Protein AF-A0A2H6IVB6-F1 (afdb_monomer)

Foldseek 3Di:
DDDPDDPQPWDKDKDADPVLLFIDMDTDSDPALVVVLVVCPVPDDLADEAEEEPDPSCVVVQVSHVGYHYAYVVVVGQADPVGDGPVLVVVLVVVLVVCCVPVVVPDDPVCVNVSRVVSRLCSSCVVPDPVVSVVVVVVVCPPPDDDDDPPPPPDDD

Secondary structure (DSSP, 8-state):
----------EEEEEEETTTTEEEEEEES---HHHHHHHHHHHS-TTSEEEEES-GGGGGTGGGSSEEEEE-GGGT-SS-TTS--SHHHHHHHHHHHHHHHHT-TT--GGGHHHHHHHHHHHHHTTTS-HHHHHHHHHHHHTT----PPPTT-----

pLDDT: mean 85.08, std 16.8, range [23.94, 97.19]

Sequence (157 aa):
MSRFSMHRNLALVALIDPERGEARAFHVMSATRKTLRDLLVTNASRKSILVTEDASLYRKLGPEFAAHKKVRHTAYIYVTKDGFTTNAVENFFSIFKRGMRGVYQHFSEAHLQRCLHEFDFRYTYRHLDDTERTAQIIRQSAGKRLTCRRTGQASYA

Structure (mmCIF, N/CA/C/O backbone):
data_AF-A0A2H6IVB6-F1
#
_entry.id   AF-A0A2H6IVB6-F1
#
loop_
_atom_site.group_PDB
_atom_site.id
_atom_site.type_symbol
_atom_site.label_atom_id
_atom_site.label_alt_id
_atom_site.label_comp_id
_atom_site.label_asym_id
_atom_site.label_entity_id
_atom_site.label_seq_id
_atom_site.pdbx_PDB_ins_code
_atom_site.Cartn_x
_atom_site.Cartn_y
_atom_site.Cartn_z
_atom_site.occupancy
_atom_site.B_iso_or_equiv
_atom_site.auth_seq_id
_atom_site.auth_comp_id
_atom_site.auth_asym_id
_atom_site.auth_atom_id
_atom_site.pdbx_PDB_model_num
ATOM 1 N N . MET A 1 1 ? 12.950 20.757 31.552 1.00 32.44 1 MET A N 1
ATOM 2 C CA . MET A 1 1 ? 12.335 20.788 30.204 1.00 32.44 1 MET A CA 1
ATOM 3 C C . MET A 1 1 ? 13.243 20.038 29.237 1.00 32.44 1 MET A C 1
ATOM 5 O O . MET A 1 1 ? 14.191 20.629 28.734 1.00 32.44 1 MET A O 1
ATOM 9 N N . SER A 1 2 ? 13.036 18.732 29.032 1.00 23.94 2 SER A N 1
ATOM 10 C CA . SER A 1 2 ? 13.827 17.990 28.043 1.00 23.94 2 SER A CA 1
ATOM 11 C C . SER A 1 2 ? 13.307 18.317 26.641 1.00 23.94 2 SER A C 1
ATOM 13 O O . SER A 1 2 ? 12.134 18.127 26.324 1.00 23.94 2 SER A O 1
ATOM 15 N N . ARG A 1 3 ? 14.182 18.869 25.798 1.00 26.48 3 ARG A N 1
ATOM 16 C CA . ARG A 1 3 ? 13.944 18.983 24.358 1.00 26.48 3 ARG A CA 1
ATOM 17 C C . ARG A 1 3 ? 13.876 17.565 23.789 1.00 26.48 3 ARG A C 1
ATOM 19 O O . ARG A 1 3 ? 14.908 16.922 23.619 1.00 26.48 3 ARG A O 1
ATOM 26 N N . PHE A 1 4 ? 12.672 17.076 23.506 1.00 27.58 4 PHE A N 1
ATOM 27 C CA . PHE A 1 4 ? 12.477 15.850 22.738 1.00 27.58 4 PHE A CA 1
ATOM 28 C C . PHE A 1 4 ? 12.754 16.176 21.263 1.00 27.58 4 PHE A C 1
ATOM 30 O O . PHE A 1 4 ? 11.890 16.665 20.540 1.00 27.58 4 PHE A O 1
ATOM 37 N N . SER A 1 5 ? 14.011 16.015 20.846 1.00 25.91 5 SER A N 1
ATOM 38 C CA . SER A 1 5 ? 14.419 16.150 19.447 1.00 25.91 5 SER A CA 1
ATOM 39 C C . SER A 1 5 ? 13.960 14.914 18.678 1.00 25.91 5 SER A C 1
ATOM 41 O O . SER A 1 5 ? 14.401 13.801 18.960 1.00 25.91 5 SER A O 1
ATOM 43 N N . MET A 1 6 ? 13.053 15.099 17.723 1.00 32.88 6 MET A N 1
ATOM 44 C CA . MET A 1 6 ? 12.464 14.018 16.941 1.00 32.88 6 MET A CA 1
ATOM 45 C C . MET A 1 6 ? 12.951 14.103 15.493 1.00 32.88 6 MET A C 1
ATOM 47 O O . MET A 1 6 ? 12.226 14.491 14.587 1.00 32.88 6 MET A O 1
ATOM 51 N N . HIS A 1 7 ? 14.209 13.723 15.274 1.00 38.12 7 HIS A N 1
ATOM 52 C CA . HIS A 1 7 ? 14.734 13.399 13.944 1.00 38.12 7 HIS A CA 1
ATOM 53 C C . HIS A 1 7 ? 14.742 11.876 13.743 1.00 38.12 7 HIS A C 1
ATOM 55 O O . HIS A 1 7 ? 15.777 11.272 13.472 1.00 38.12 7 HIS A O 1
ATOM 61 N N . ARG A 1 8 ? 13.590 11.219 13.924 1.00 54.03 8 ARG A N 1
ATOM 62 C CA . ARG A 1 8 ? 13.402 9.829 13.486 1.00 54.03 8 ARG A CA 1
ATOM 63 C C . ARG A 1 8 ? 12.704 9.852 12.133 1.00 54.03 8 ARG A C 1
ATOM 65 O O . ARG A 1 8 ? 11.548 10.249 12.043 1.00 54.03 8 ARG A O 1
ATOM 72 N N . ASN A 1 9 ? 13.409 9.435 11.083 1.00 55.91 9 ASN A N 1
ATOM 73 C CA . ASN A 1 9 ? 12.805 9.212 9.772 1.00 55.91 9 ASN A CA 1
ATOM 74 C C . ASN A 1 9 ? 11.887 7.987 9.859 1.00 55.91 9 ASN A C 1
ATOM 76 O O . ASN A 1 9 ? 12.351 6.851 9.776 1.00 55.91 9 ASN A O 1
ATOM 80 N N . LEU A 1 10 ? 10.595 8.232 10.059 1.00 70.94 10 LEU A N 1
ATOM 81 C CA . LEU A 1 10 ? 9.553 7.211 10.023 1.00 70.94 10 LEU A CA 1
ATOM 82 C C . LEU A 1 10 ? 9.412 6.707 8.589 1.00 70.94 10 LEU A C 1
ATOM 84 O O . LEU A 1 10 ? 9.255 7.503 7.660 1.00 70.94 10 LEU A O 1
ATOM 88 N N . ALA A 1 11 ? 9.475 5.393 8.402 1.00 86.19 11 ALA A N 1
ATOM 89 C CA . ALA A 1 11 ? 9.321 4.788 7.092 1.00 86.19 11 ALA A CA 1
ATOM 90 C C . ALA A 1 11 ? 7.935 4.156 6.966 1.00 86.19 11 ALA A C 1
ATOM 92 O O . ALA A 1 11 ? 7.482 3.405 7.828 1.00 86.19 11 ALA A O 1
ATOM 93 N N . LEU A 1 12 ? 7.262 4.471 5.864 1.00 91.19 12 LEU A N 1
ATOM 94 C CA . LEU A 1 12 ? 5.964 3.916 5.511 1.00 91.19 12 LEU A CA 1
ATOM 95 C C . LEU A 1 12 ? 6.126 3.030 4.284 1.00 91.19 12 LEU A C 1
ATOM 97 O O . LEU A 1 12 ? 6.802 3.407 3.329 1.00 91.19 12 LEU A O 1
ATOM 101 N N . VAL A 1 13 ? 5.495 1.864 4.310 1.00 93.06 13 VAL A N 1
ATOM 102 C CA . VAL A 1 13 ? 5.501 0.907 3.202 1.00 93.06 13 VAL A CA 1
ATOM 103 C C . VAL A 1 13 ? 4.060 0.550 2.899 1.00 93.06 13 VAL A C 1
ATOM 105 O O . VAL A 1 13 ? 3.329 0.207 3.820 1.00 93.06 13 VAL A O 1
ATOM 108 N N . ALA A 1 14 ? 3.656 0.615 1.635 1.00 94.88 14 ALA A N 1
ATOM 109 C CA . ALA A 1 14 ? 2.337 0.179 1.196 1.00 94.88 14 ALA A CA 1
ATOM 110 C C . ALA A 1 14 ? 2.476 -0.854 0.077 1.00 94.88 14 ALA A C 1
ATOM 112 O O . ALA A 1 14 ? 3.307 -0.706 -0.819 1.00 94.88 14 ALA A O 1
ATOM 113 N N . LEU A 1 15 ? 1.661 -1.900 0.155 1.00 95.69 15 LEU A N 1
ATOM 114 C CA . LEU A 1 15 ? 1.497 -2.936 -0.853 1.00 95.69 15 LEU A CA 1
ATOM 115 C C . LEU A 1 15 ? 0.101 -2.795 -1.439 1.00 95.69 15 LEU A C 1
ATOM 117 O O . LEU A 1 15 ? -0.869 -2.707 -0.688 1.00 95.69 15 LEU A O 1
ATOM 121 N N . ILE A 1 16 ? 0.010 -2.779 -2.763 1.00 96.31 16 ILE A N 1
ATOM 122 C CA . ILE A 1 16 ? -1.266 -2.719 -3.468 1.00 96.31 16 ILE A CA 1
ATOM 123 C C . ILE A 1 16 ? -1.342 -3.904 -4.410 1.00 96.31 16 ILE A C 1
ATOM 125 O O . ILE A 1 16 ? -0.440 -4.113 -5.221 1.00 96.31 16 ILE A O 1
ATOM 129 N N . ASP A 1 17 ? -2.426 -4.657 -4.282 1.00 95.12 17 ASP A N 1
ATOM 130 C CA . ASP A 1 17 ? -2.803 -5.701 -5.218 1.00 95.12 17 ASP A CA 1
ATOM 131 C C . ASP A 1 17 ? -3.771 -5.089 -6.244 1.00 95.12 17 ASP A C 1
ATOM 133 O O . ASP A 1 17 ? -4.913 -4.775 -5.893 1.00 95.12 17 ASP A O 1
ATOM 137 N N . PRO A 1 18 ? -3.336 -4.854 -7.494 1.00 89.75 18 PRO A N 1
ATOM 138 C CA . PRO A 1 18 ? -4.186 -4.236 -8.504 1.00 89.75 18 PRO A CA 1
ATOM 139 C C . PRO A 1 18 ? -5.305 -5.164 -8.990 1.00 89.75 18 PRO A C 1
ATOM 141 O O . PRO A 1 18 ? -6.332 -4.657 -9.430 1.00 89.75 18 PRO A O 1
ATOM 144 N N . GLU A 1 19 ? -5.138 -6.488 -8.899 1.00 90.06 19 GLU A N 1
ATOM 145 C CA . GLU A 1 19 ? -6.155 -7.456 -9.328 1.00 90.06 19 GLU A CA 1
ATOM 146 C C . GLU A 1 19 ? -7.304 -7.507 -8.321 1.00 90.06 19 GLU A C 1
ATOM 148 O O . GLU A 1 19 ? -8.474 -7.525 -8.698 1.00 90.06 19 GLU A O 1
ATOM 153 N N . ARG A 1 20 ? -6.972 -7.478 -7.026 1.00 90.69 20 ARG A N 1
ATOM 154 C CA . ARG A 1 20 ? -7.965 -7.502 -5.938 1.00 90.69 20 ARG A CA 1
ATOM 155 C C . ARG A 1 20 ? -8.441 -6.108 -5.533 1.00 90.69 20 ARG A C 1
ATOM 157 O O . ARG A 1 20 ? -9.450 -5.970 -4.850 1.00 90.69 20 ARG A O 1
ATOM 164 N N . GLY A 1 21 ? -7.710 -5.066 -5.924 1.00 92.44 21 GLY A N 1
ATOM 165 C CA . GLY A 1 21 ? -7.962 -3.687 -5.513 1.00 92.44 21 GLY A CA 1
ATOM 166 C C . GLY A 1 21 ? -7.695 -3.422 -4.026 1.00 92.44 21 GLY A C 1
ATOM 167 O O . GLY A 1 21 ? -8.173 -2.409 -3.511 1.00 92.44 21 GLY A O 1
ATOM 168 N N . GLU A 1 22 ? -6.952 -4.307 -3.357 1.00 94.69 22 GLU A N 1
ATOM 169 C CA . GLU A 1 22 ? -6.655 -4.268 -1.922 1.00 94.69 22 GLU A CA 1
ATOM 170 C C . GLU A 1 22 ? -5.358 -3.497 -1.642 1.00 94.69 22 GLU A C 1
ATOM 172 O O . GLU A 1 22 ? -4.384 -3.597 -2.391 1.00 94.69 22 GLU A O 1
ATOM 177 N N . ALA A 1 23 ? -5.325 -2.764 -0.528 1.00 96.44 23 ALA A N 1
ATOM 178 C CA . ALA A 1 23 ? -4.119 -2.110 -0.023 1.00 96.44 23 ALA A CA 1
ATOM 179 C C . ALA A 1 23 ? -3.778 -2.582 1.392 1.00 96.44 23 ALA A C 1
ATOM 181 O O . ALA A 1 23 ? -4.663 -2.866 2.201 1.00 96.44 23 ALA A O 1
ATOM 182 N N . ARG A 1 24 ? -2.478 -2.644 1.688 1.00 95.44 24 ARG A N 1
ATOM 183 C CA . ARG A 1 24 ? -1.938 -2.878 3.031 1.00 95.44 24 ARG A CA 1
ATOM 184 C C . ARG A 1 24 ? -0.746 -1.972 3.279 1.00 95.44 24 ARG A C 1
ATOM 186 O O . ARG A 1 24 ? 0.240 -2.055 2.546 1.00 95.44 24 ARG A O 1
ATOM 193 N N . ALA A 1 25 ? -0.797 -1.176 4.334 1.00 95.25 25 ALA A N 1
ATOM 194 C CA . ALA A 1 25 ? 0.228 -0.227 4.702 1.00 95.25 25 ALA A CA 1
ATOM 195 C C . ALA A 1 25 ? 0.760 -0.465 6.117 1.00 95.25 25 ALA A C 1
ATOM 197 O O . ALA A 1 25 ? 0.070 -0.851 7.063 1.00 95.25 25 ALA A O 1
ATOM 198 N N . PHE A 1 26 ? 2.053 -0.214 6.255 1.00 93.56 26 PHE A N 1
ATOM 199 C CA . PHE A 1 26 ? 2.827 -0.537 7.435 1.00 93.56 26 PHE A CA 1
ATOM 200 C C . PHE A 1 26 ? 3.720 0.636 7.793 1.00 93.56 26 PHE A C 1
ATOM 202 O O . PHE A 1 26 ? 4.438 1.185 6.953 1.00 93.56 26 PHE A O 1
ATOM 209 N N . HIS A 1 27 ? 3.705 0.978 9.071 1.00 90.38 27 HIS A N 1
ATOM 210 C CA . HIS A 1 27 ? 4.721 1.794 9.693 1.00 90.38 27 HIS A CA 1
ATOM 211 C C . HIS A 1 27 ? 5.894 0.897 10.102 1.00 90.38 27 HIS A C 1
ATOM 213 O O . HIS A 1 27 ? 5.725 -0.059 10.861 1.00 90.38 27 HIS A O 1
ATOM 219 N N . VAL A 1 28 ? 7.093 1.209 9.608 1.00 88.00 28 VAL A N 1
ATOM 220 C CA . VAL A 1 28 ? 8.337 0.543 9.998 1.00 88.00 28 VAL A CA 1
ATOM 221 C C . VAL A 1 28 ? 9.326 1.561 10.553 1.00 88.00 28 VAL A C 1
ATOM 223 O O . VAL A 1 28 ? 9.510 2.645 10.001 1.00 88.00 28 VAL A O 1
ATOM 226 N N . MET A 1 29 ? 10.024 1.186 11.627 1.00 83.19 29 MET A N 1
ATOM 227 C CA . MET A 1 29 ? 11.006 2.077 12.258 1.00 83.19 29 MET A CA 1
ATOM 228 C C . MET A 1 29 ? 12.181 2.425 11.340 1.00 83.19 29 MET A C 1
ATOM 230 O O . MET A 1 29 ? 12.797 3.476 11.484 1.00 83.19 29 MET A O 1
ATOM 234 N N . SER A 1 30 ? 12.529 1.520 10.423 1.00 85.12 30 SER A N 1
ATOM 235 C CA . SER A 1 30 ? 13.570 1.734 9.425 1.00 85.12 30 SER A CA 1
ATOM 236 C C . SER A 1 30 ? 13.308 0.870 8.192 1.00 85.12 30 SER A C 1
ATOM 238 O O . SER A 1 30 ? 13.080 -0.341 8.301 1.00 85.12 30 SER A O 1
ATOM 240 N N . ALA A 1 31 ? 13.366 1.483 7.009 1.00 84.25 31 ALA A N 1
ATOM 241 C CA . ALA A 1 31 ? 13.272 0.802 5.718 1.00 84.25 31 ALA A CA 1
ATOM 242 C C . ALA A 1 31 ? 14.622 0.178 5.328 1.00 84.25 31 ALA A C 1
ATOM 244 O O . ALA A 1 31 ? 15.313 0.617 4.411 1.00 84.25 31 ALA A O 1
ATOM 245 N N . THR A 1 32 ? 15.021 -0.861 6.056 1.00 88.69 32 THR A N 1
ATOM 246 C CA . THR A 1 32 ? 16.183 -1.682 5.710 1.00 88.69 32 THR A CA 1
ATOM 247 C C . THR A 1 32 ? 15.796 -2.770 4.711 1.00 88.69 32 THR A C 1
ATOM 249 O O . THR A 1 32 ? 14.637 -3.166 4.602 1.00 88.69 32 THR A O 1
ATOM 252 N N . ARG A 1 33 ? 16.786 -3.349 4.022 1.00 88.00 33 ARG A N 1
ATOM 253 C CA . ARG A 1 33 ? 16.546 -4.515 3.154 1.00 88.00 33 ARG A CA 1
ATOM 254 C C . ARG A 1 33 ? 15.921 -5.692 3.904 1.00 88.00 33 ARG A C 1
ATOM 256 O O . ARG A 1 33 ? 15.066 -6.360 3.340 1.00 88.00 33 ARG A O 1
ATOM 263 N N . LYS A 1 34 ? 16.335 -5.938 5.153 1.00 90.38 34 LYS A N 1
ATOM 264 C CA . LYS A 1 34 ? 15.806 -7.035 5.975 1.00 90.38 34 LYS A CA 1
ATOM 265 C C . LYS A 1 34 ? 14.338 -6.794 6.325 1.00 90.38 34 LYS A C 1
ATOM 267 O O . LYS A 1 34 ? 13.510 -7.650 6.055 1.00 90.38 34 LYS A O 1
ATOM 272 N N . THR A 1 35 ? 14.014 -5.607 6.838 1.00 91.62 35 THR A N 1
ATOM 273 C CA . THR A 1 35 ? 12.636 -5.262 7.221 1.00 91.62 35 THR A CA 1
ATOM 274 C C . THR A 1 35 ? 11.688 -5.267 6.024 1.00 91.62 35 THR A C 1
ATOM 276 O O . THR A 1 35 ? 10.594 -5.812 6.124 1.00 91.62 35 THR A O 1
ATOM 279 N N . LEU A 1 36 ? 12.119 -4.741 4.871 1.00 91.12 36 LEU A N 1
ATOM 280 C CA . LEU A 1 36 ? 11.328 -4.795 3.637 1.00 91.12 36 LEU A CA 1
ATOM 281 C C . LEU A 1 36 ? 11.143 -6.220 3.124 1.00 91.12 36 LEU A C 1
ATOM 283 O O . LEU A 1 36 ? 10.047 -6.563 2.694 1.00 91.12 36 LEU A O 1
ATOM 287 N N . ARG A 1 37 ? 12.188 -7.054 3.186 1.00 92.69 37 ARG A N 1
ATOM 288 C CA . ARG A 1 37 ? 12.073 -8.473 2.851 1.00 92.69 37 ARG A CA 1
ATOM 289 C C . ARG A 1 37 ? 11.010 -9.129 3.716 1.00 92.69 37 ARG A C 1
ATOM 291 O O . ARG A 1 37 ? 10.036 -9.627 3.178 1.00 92.69 37 ARG A O 1
ATOM 298 N N . ASP A 1 38 ? 11.167 -9.084 5.033 1.00 93.12 38 ASP A N 1
ATOM 299 C CA . ASP A 1 38 ? 10.278 -9.783 5.962 1.00 93.12 38 ASP A CA 1
ATOM 300 C C . ASP A 1 38 ? 8.819 -9.330 5.777 1.00 93.12 38 ASP A C 1
ATOM 302 O O . ASP A 1 38 ? 7.910 -10.159 5.730 1.00 93.12 38 ASP A O 1
ATOM 306 N N . LEU A 1 39 ? 8.595 -8.032 5.546 1.00 93.69 39 LEU A N 1
ATOM 307 C CA . LEU A 1 39 ? 7.277 -7.478 5.241 1.00 93.69 39 LEU A CA 1
ATOM 308 C C . LEU A 1 39 ? 6.708 -8.021 3.924 1.00 93.69 39 LEU A C 1
ATOM 310 O O . LEU A 1 39 ? 5.573 -8.500 3.906 1.00 93.69 39 LEU A O 1
ATOM 314 N N . LEU A 1 40 ? 7.479 -7.967 2.835 1.00 92.69 40 LEU A N 1
ATOM 315 C CA . LEU A 1 40 ? 7.035 -8.405 1.510 1.00 92.69 40 LEU A CA 1
ATOM 316 C C . LEU A 1 40 ? 6.681 -9.891 1.498 1.00 92.69 40 LEU A C 1
ATOM 318 O O . LEU A 1 40 ? 5.640 -10.275 0.984 1.00 92.69 40 LEU A O 1
ATOM 322 N N . VAL A 1 41 ? 7.525 -10.730 2.089 1.00 92.75 41 VAL A N 1
ATOM 323 C CA . VAL A 1 41 ? 7.391 -12.193 2.003 1.00 92.75 41 VAL A CA 1
ATOM 324 C C . VAL A 1 41 ? 6.310 -12.740 2.926 1.00 92.75 41 VAL A C 1
ATOM 326 O O . VAL A 1 41 ? 5.792 -13.824 2.683 1.00 92.75 41 VAL A O 1
ATOM 329 N N . THR A 1 42 ? 5.962 -11.978 3.964 1.00 94.56 42 THR A N 1
ATOM 330 C CA . THR A 1 42 ? 4.849 -12.287 4.868 1.00 94.56 42 THR A CA 1
ATOM 331 C C . THR A 1 42 ? 3.502 -11.886 4.265 1.00 94.56 42 THR A C 1
ATOM 333 O O . THR A 1 42 ? 2.487 -12.508 4.565 1.00 94.56 42 THR A O 1
ATOM 336 N N . ASN A 1 43 ? 3.469 -10.846 3.424 1.00 93.88 43 ASN A N 1
ATOM 337 C CA . ASN A 1 43 ? 2.217 -10.247 2.950 1.00 93.88 43 ASN A CA 1
ATOM 338 C C . ASN A 1 43 ? 1.916 -10.479 1.466 1.00 93.88 43 ASN A C 1
ATOM 340 O O . ASN A 1 43 ? 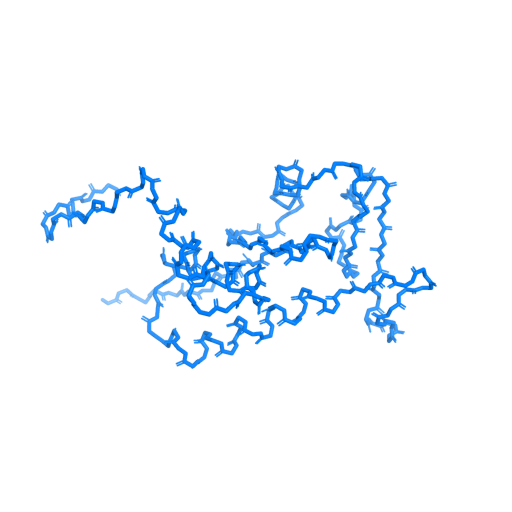0.773 -10.284 1.061 1.00 93.88 43 ASN A O 1
ATOM 344 N N . ALA A 1 44 ? 2.899 -10.882 0.662 1.00 92.94 44 ALA A N 1
ATOM 345 C CA . ALA A 1 44 ? 2.7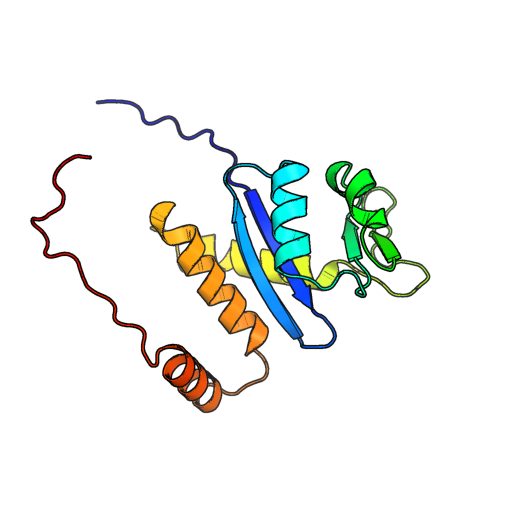41 -11.124 -0.765 1.00 92.94 44 ALA A CA 1
ATOM 346 C C . ALA A 1 44 ? 3.242 -12.520 -1.150 1.00 92.94 44 ALA A C 1
ATOM 348 O O . ALA A 1 44 ? 4.252 -13.017 -0.646 1.00 92.94 44 ALA A O 1
ATOM 349 N N . SER A 1 45 ? 2.539 -13.149 -2.090 1.00 93.88 45 SER A N 1
ATOM 350 C CA . SER A 1 45 ? 2.940 -14.443 -2.637 1.00 93.88 45 SER A CA 1
ATOM 351 C C . SER A 1 45 ? 4.229 -14.310 -3.443 1.00 93.88 45 SER A C 1
ATOM 353 O O . SER A 1 45 ? 4.376 -13.405 -4.262 1.00 93.88 45 SER A O 1
ATOM 355 N N . ARG A 1 46 ? 5.143 -15.278 -3.302 1.00 93.88 46 ARG A N 1
ATOM 356 C CA . ARG A 1 46 ? 6.350 -15.360 -4.148 1.00 93.88 46 ARG A CA 1
ATOM 357 C C . ARG A 1 46 ? 6.032 -15.565 -5.627 1.00 93.88 46 ARG A C 1
ATOM 359 O O . ARG A 1 46 ? 6.875 -15.296 -6.472 1.00 93.88 46 ARG A O 1
ATOM 366 N N . LYS A 1 47 ? 4.821 -16.031 -5.941 1.00 95.31 47 LYS A N 1
ATOM 367 C CA . LYS A 1 47 ? 4.347 -16.210 -7.318 1.00 95.31 47 LYS A CA 1
ATOM 368 C C . LYS A 1 47 ? 3.901 -14.898 -7.974 1.00 95.31 47 LYS A C 1
ATOM 370 O O . LYS A 1 47 ? 3.676 -14.884 -9.176 1.00 95.31 47 LYS A O 1
ATOM 375 N N . SER A 1 48 ? 3.762 -13.816 -7.208 1.00 94.81 48 SER A N 1
ATOM 376 C CA . SER A 1 48 ? 3.353 -12.510 -7.724 1.00 94.81 48 SER A CA 1
ATOM 377 C C . SER A 1 48 ? 4.493 -11.805 -8.464 1.00 94.81 48 SER A C 1
ATOM 379 O O . SER A 1 48 ? 5.674 -12.061 -8.219 1.00 94.81 48 SER A O 1
ATOM 381 N N . ILE A 1 49 ? 4.131 -10.872 -9.345 1.00 9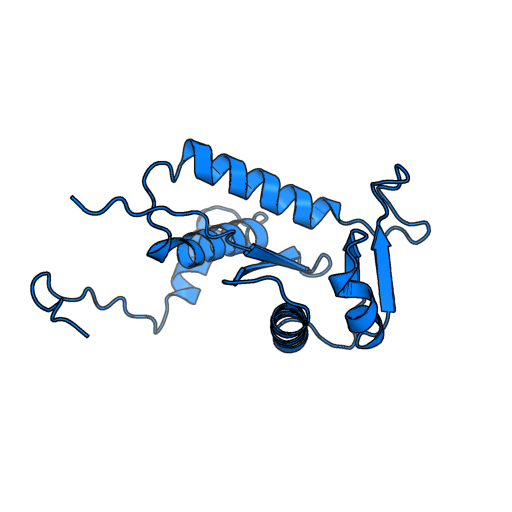5.12 49 ILE A N 1
ATOM 382 C CA . ILE A 1 49 ? 5.070 -9.945 -9.982 1.00 95.12 49 ILE A CA 1
ATOM 383 C C . ILE A 1 49 ? 5.263 -8.753 -9.044 1.00 95.12 49 ILE A C 1
ATOM 385 O O . ILE A 1 49 ? 4.316 -8.031 -8.741 1.00 95.12 49 ILE A O 1
ATOM 389 N N . LEU A 1 50 ? 6.494 -8.529 -8.592 1.00 95.25 50 LEU A N 1
ATOM 390 C CA . LEU A 1 50 ? 6.834 -7.364 -7.786 1.00 95.25 50 LEU A CA 1
ATOM 391 C C . LEU A 1 50 ? 7.062 -6.158 -8.707 1.00 95.25 50 LEU A C 1
ATOM 393 O O . LEU A 1 50 ? 7.897 -6.217 -9.610 1.00 95.25 50 LEU A O 1
ATOM 397 N N . VAL A 1 51 ? 6.365 -5.049 -8.461 1.00 95.12 51 VAL A N 1
ATOM 398 C CA . VAL A 1 51 ? 6.541 -3.783 -9.191 1.00 95.12 51 VAL A CA 1
ATOM 399 C C . VAL A 1 51 ? 6.997 -2.711 -8.207 1.00 95.12 51 VAL A C 1
ATOM 401 O O . VAL A 1 51 ? 6.325 -2.466 -7.209 1.00 95.12 51 VAL A O 1
ATOM 404 N N . THR A 1 52 ? 8.144 -2.079 -8.459 1.00 93.69 52 THR A N 1
ATOM 405 C CA . THR A 1 52 ? 8.688 -1.025 -7.582 1.00 93.69 52 THR A CA 1
ATOM 406 C C . THR A 1 52 ? 9.239 0.146 -8.380 1.00 93.69 52 THR A C 1
ATOM 408 O O . THR A 1 52 ? 9.515 0.031 -9.573 1.00 93.69 52 THR A O 1
ATOM 411 N N . GLU A 1 53 ? 9.494 1.258 -7.700 1.00 87.56 53 GLU A N 1
ATOM 412 C CA . GLU A 1 53 ? 10.379 2.306 -8.209 1.00 87.56 53 GLU A CA 1
ATOM 413 C C . GLU A 1 53 ? 11.857 1.859 -8.204 1.00 87.56 53 GLU A C 1
ATOM 415 O O . GLU A 1 53 ? 12.204 0.763 -7.736 1.00 87.56 53 GLU A O 1
ATOM 420 N N . ASP A 1 54 ? 12.743 2.721 -8.706 1.00 83.38 54 ASP A N 1
ATOM 421 C CA . ASP A 1 54 ? 14.179 2.453 -8.862 1.00 83.38 54 ASP A CA 1
ATOM 422 C C . ASP A 1 54 ? 15.000 2.644 -7.569 1.00 83.38 54 ASP A C 1
ATOM 424 O O . ASP A 1 54 ? 16.048 3.288 -7.549 1.00 83.38 54 ASP A O 1
ATOM 428 N N . ALA A 1 55 ? 14.532 2.073 -6.456 1.00 84.62 55 ALA A N 1
ATOM 429 C CA . ALA A 1 55 ? 15.280 2.075 -5.202 1.00 84.62 55 ALA A CA 1
ATOM 430 C C . ALA A 1 55 ? 16.240 0.874 -5.114 1.00 84.62 55 ALA A C 1
ATOM 432 O O . ALA A 1 55 ? 15.867 -0.288 -5.318 1.00 84.62 55 ALA A O 1
ATOM 433 N N . SER A 1 56 ? 17.491 1.136 -4.716 1.00 83.94 56 SER A N 1
ATOM 434 C CA . SER A 1 56 ? 18.550 0.117 -4.594 1.00 83.94 56 SER A CA 1
ATOM 435 C C . SER A 1 56 ? 18.213 -1.005 -3.600 1.00 83.94 56 SER A C 1
ATOM 437 O O . SER A 1 56 ? 18.701 -2.132 -3.744 1.00 83.94 56 SER A O 1
ATOM 439 N N . LEU A 1 57 ? 17.332 -0.722 -2.634 1.00 84.38 57 LEU A N 1
ATOM 440 C CA . LEU A 1 57 ? 16.825 -1.666 -1.639 1.00 84.38 57 LEU A CA 1
ATOM 441 C C . LEU A 1 57 ? 16.179 -2.900 -2.286 1.00 84.38 57 LEU A C 1
ATOM 443 O O . LEU A 1 57 ? 16.395 -4.016 -1.813 1.00 84.38 57 LEU A O 1
ATOM 447 N N . TYR A 1 58 ? 15.473 -2.727 -3.407 1.00 85.44 58 TYR A N 1
ATOM 448 C CA . TYR A 1 58 ? 14.757 -3.815 -4.076 1.00 85.44 58 TYR A CA 1
ATOM 449 C C . TYR A 1 58 ? 15.637 -4.652 -5.009 1.00 85.44 58 TYR A C 1
ATOM 451 O O . TYR A 1 58 ? 15.221 -5.727 -5.431 1.00 85.44 58 TYR A O 1
ATOM 459 N N . ARG A 1 59 ? 16.880 -4.231 -5.301 1.00 83.88 59 ARG A N 1
ATOM 460 C CA . ARG A 1 59 ? 17.758 -4.923 -6.267 1.00 83.88 59 ARG A CA 1
ATOM 461 C C . ARG A 1 59 ? 18.014 -6.389 -5.909 1.00 83.88 59 ARG A C 1
ATOM 463 O O . ARG A 1 59 ? 18.117 -7.212 -6.808 1.00 83.88 59 ARG A O 1
ATOM 470 N N . LYS A 1 60 ? 18.140 -6.696 -4.614 1.00 86.25 60 LYS A N 1
ATOM 471 C CA . LYS A 1 60 ?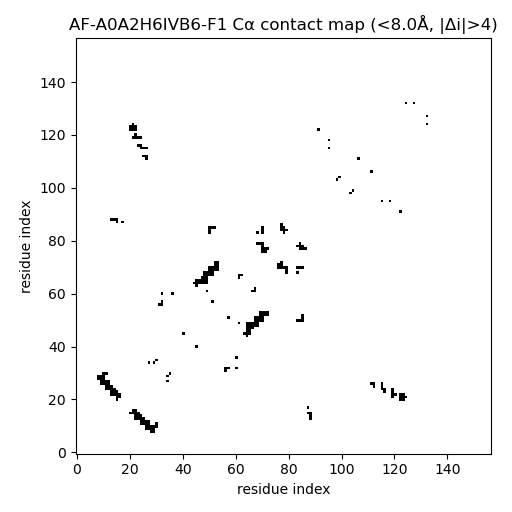 18.349 -8.068 -4.120 1.00 86.25 60 LYS A CA 1
ATOM 472 C C . LYS A 1 60 ? 17.051 -8.782 -3.725 1.00 86.25 60 LYS A C 1
ATOM 474 O O . LYS A 1 60 ? 17.089 -9.987 -3.546 1.00 86.25 60 LYS A O 1
ATOM 479 N N . LEU A 1 61 ? 15.942 -8.051 -3.588 1.00 87.88 61 LEU A N 1
ATOM 480 C CA . LEU A 1 61 ? 14.643 -8.598 -3.172 1.00 87.88 61 LEU A CA 1
ATOM 481 C C . LEU A 1 61 ? 13.809 -9.068 -4.361 1.00 87.88 61 LEU A C 1
ATOM 483 O O . LEU A 1 61 ? 13.118 -10.076 -4.265 1.00 87.88 61 LEU A O 1
ATOM 487 N N . GLY A 1 62 ? 13.907 -8.356 -5.485 1.00 88.25 62 GLY A N 1
ATOM 488 C CA . GLY A 1 62 ? 13.205 -8.683 -6.721 1.00 88.25 62 GLY A CA 1
ATOM 489 C C . GLY A 1 62 ? 13.323 -10.142 -7.170 1.00 88.25 62 GLY A C 1
ATOM 490 O O . GLY A 1 62 ? 12.292 -10.733 -7.475 1.00 88.25 62 GLY A O 1
ATOM 491 N N . PRO A 1 63 ? 14.527 -10.753 -7.165 1.00 91.75 63 PRO A N 1
ATOM 492 C CA . PRO A 1 63 ? 14.709 -12.145 -7.585 1.00 91.75 63 PRO A CA 1
ATOM 493 C C . PRO A 1 63 ? 13.994 -13.189 -6.723 1.00 91.75 63 PRO A C 1
ATOM 495 O O . PRO A 1 63 ? 13.922 -14.346 -7.116 1.00 91.75 63 PRO A O 1
ATOM 498 N N . GLU A 1 64 ? 13.495 -12.823 -5.540 1.00 94.06 64 GLU A N 1
ATOM 499 C CA . GLU A 1 64 ? 12.755 -13.762 -4.701 1.00 94.06 64 GLU A CA 1
ATOM 500 C C . GLU A 1 64 ? 11.257 -13.862 -5.071 1.00 94.06 64 GLU A C 1
ATOM 502 O O . GLU A 1 64 ? 10.512 -14.587 -4.412 1.00 94.06 64 GLU A O 1
ATOM 507 N N . PHE A 1 65 ? 10.806 -13.110 -6.078 1.00 95.62 65 PHE A N 1
ATOM 508 C CA . PHE A 1 65 ? 9.454 -13.134 -6.641 1.00 95.62 65 PHE A CA 1
ATOM 509 C C . PHE A 1 65 ? 9.485 -13.665 -8.081 1.00 95.62 65 PHE A C 1
ATOM 511 O O . PHE A 1 65 ? 10.542 -13.687 -8.709 1.00 95.62 65 PHE A O 1
ATOM 518 N N . ALA A 1 66 ? 8.331 -14.060 -8.625 1.00 96.06 66 ALA A N 1
ATOM 519 C CA . ALA A 1 66 ? 8.231 -14.628 -9.973 1.00 96.06 66 ALA A CA 1
ATOM 520 C C . ALA A 1 66 ? 8.805 -13.701 -11.056 1.00 96.06 66 ALA A C 1
ATOM 522 O O . ALA A 1 66 ? 9.434 -14.161 -12.007 1.00 96.06 66 ALA A O 1
ATOM 523 N N . ALA A 1 67 ? 8.619 -12.390 -10.895 1.00 94.19 67 ALA A N 1
ATOM 524 C CA . ALA A 1 67 ? 9.310 -11.378 -11.677 1.00 94.19 67 ALA A CA 1
ATOM 525 C C . ALA A 1 67 ? 9.438 -10.073 -10.882 1.00 94.19 67 ALA A C 1
ATOM 527 O O . ALA A 1 67 ? 8.631 -9.790 -9.997 1.00 94.19 67 ALA A O 1
ATOM 528 N N . HIS A 1 68 ? 10.425 -9.247 -11.242 1.00 94.31 68 HIS A N 1
ATOM 529 C CA . HIS A 1 68 ? 10.590 -7.894 -10.706 1.00 94.31 68 HIS A CA 1
ATOM 530 C C . HIS A 1 68 ? 10.613 -6.869 -11.835 1.00 94.31 68 HIS A C 1
ATOM 532 O O . HIS A 1 68 ? 11.491 -6.899 -12.699 1.00 94.31 68 HIS A O 1
ATOM 538 N N . LYS A 1 69 ? 9.653 -5.944 -11.815 1.00 93.81 69 LYS A N 1
ATOM 539 C CA . LYS A 1 69 ? 9.554 -4.818 -12.745 1.00 93.81 69 LYS A CA 1
ATOM 540 C C . LYS A 1 69 ? 9.885 -3.528 -12.005 1.00 93.81 69 LYS A C 1
ATOM 542 O O . LYS A 1 69 ? 9.487 -3.335 -10.857 1.00 93.81 69 LYS A O 1
ATOM 547 N N . LYS A 1 70 ? 10.637 -2.651 -12.668 1.00 92.38 70 LYS A N 1
ATOM 548 C CA . LYS A 1 70 ? 11.088 -1.378 -12.100 1.00 92.38 70 LYS A CA 1
ATOM 549 C C . LYS A 1 70 ? 10.598 -0.221 -12.949 1.00 92.38 70 LYS A C 1
ATOM 551 O O . LYS A 1 70 ? 10.847 -0.205 -14.154 1.00 92.38 70 LYS A O 1
ATOM 556 N N . VAL A 1 71 ? 9.963 0.749 -12.309 1.00 92.56 71 VAL A N 1
ATOM 557 C CA . VAL A 1 71 ? 9.585 2.027 -12.911 1.00 92.56 71 VAL A CA 1
ATOM 558 C C . VAL A 1 71 ? 10.687 3.041 -12.600 1.00 92.56 71 VAL A C 1
ATOM 560 O O . VAL A 1 71 ? 11.068 3.223 -11.442 1.00 92.56 71 VAL A O 1
ATOM 563 N N . ARG A 1 72 ? 11.260 3.655 -13.641 1.00 90.12 72 ARG A N 1
ATOM 564 C CA . ARG A 1 72 ? 12.409 4.567 -13.526 1.00 90.12 72 ARG A CA 1
ATOM 565 C C . ARG A 1 72 ? 11.976 6.014 -13.733 1.00 90.12 72 ARG A C 1
ATOM 567 O O . ARG A 1 72 ? 12.149 6.573 -14.815 1.00 90.12 72 ARG A O 1
ATOM 574 N N . HIS A 1 73 ? 11.476 6.637 -12.671 1.00 86.06 73 HIS A N 1
ATOM 575 C CA . HIS A 1 73 ? 11.042 8.037 -12.715 1.00 86.06 73 HIS A CA 1
ATOM 576 C C . HIS A 1 73 ? 12.175 9.019 -13.041 1.00 86.06 73 HIS A C 1
ATOM 578 O O . HIS A 1 73 ? 11.935 10.020 -13.706 1.00 86.06 73 HIS A O 1
ATOM 584 N N . THR A 1 74 ? 13.420 8.717 -12.655 1.00 87.56 74 THR A N 1
ATOM 585 C CA . THR A 1 74 ? 14.603 9.531 -13.001 1.00 87.56 74 THR A CA 1
ATOM 586 C C . THR A 1 74 ? 14.875 9.591 -14.504 1.00 87.56 74 THR A C 1
ATOM 588 O O . THR A 1 74 ? 15.500 10.534 -14.973 1.00 87.56 74 THR A O 1
ATOM 591 N N . ALA A 1 75 ? 14.390 8.604 -15.259 1.00 90.12 75 ALA A N 1
ATOM 592 C CA . ALA A 1 75 ? 14.461 8.557 -16.714 1.00 90.12 75 ALA A CA 1
ATOM 593 C C . ALA A 1 75 ? 13.147 9.006 -17.381 1.00 90.12 75 ALA A C 1
ATOM 595 O O . ALA A 1 75 ? 12.941 8.715 -18.555 1.00 90.12 75 ALA A O 1
ATOM 596 N N . TYR A 1 76 ? 12.244 9.664 -16.641 1.00 89.94 76 TYR A N 1
ATOM 597 C CA . TYR A 1 76 ? 10.912 10.076 -17.105 1.00 89.94 76 TYR A CA 1
ATOM 598 C C . TYR A 1 76 ? 10.028 8.911 -17.592 1.00 89.94 76 TYR A C 1
ATOM 600 O O . TYR A 1 76 ? 9.143 9.087 -18.427 1.00 89.94 76 TYR A O 1
ATOM 608 N N . ILE A 1 77 ? 10.248 7.704 -17.056 1.00 90.69 77 ILE A N 1
ATOM 609 C CA . ILE A 1 77 ? 9.439 6.516 -17.350 1.00 90.69 77 ILE A CA 1
ATOM 610 C C . ILE A 1 77 ? 8.428 6.321 -16.219 1.00 90.69 77 ILE A C 1
ATOM 612 O O . ILE A 1 77 ? 8.823 6.002 -15.099 1.00 90.69 77 ILE A O 1
ATOM 616 N N . TYR A 1 78 ? 7.137 6.460 -16.533 1.00 91.00 78 TYR A N 1
ATOM 617 C CA . TYR A 1 78 ? 6.014 6.308 -15.587 1.00 91.00 78 TYR A CA 1
ATOM 618 C C . TYR A 1 78 ? 5.230 4.996 -15.768 1.00 91.00 78 TYR A C 1
ATOM 620 O O . TYR A 1 78 ? 4.511 4.541 -14.875 1.00 91.00 78 TYR A O 1
ATOM 628 N N . VAL A 1 79 ? 5.381 4.367 -16.935 1.00 93.56 79 VAL A N 1
ATOM 629 C CA . VAL A 1 79 ? 4.807 3.064 -17.277 1.00 93.56 79 VAL A CA 1
ATOM 630 C C . VAL A 1 79 ? 5.897 2.264 -17.980 1.00 93.56 79 VAL A C 1
ATOM 632 O O . VAL A 1 79 ? 6.585 2.776 -18.863 1.00 93.5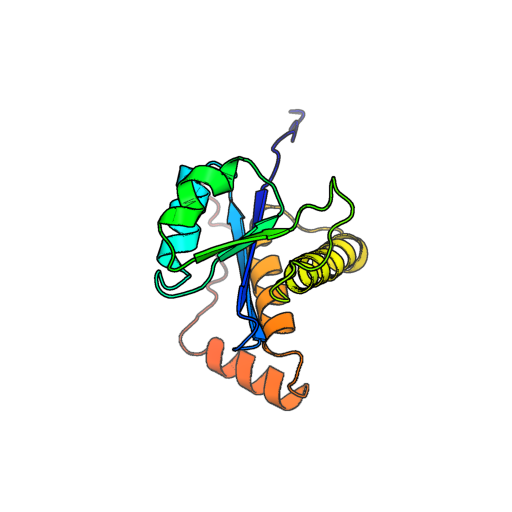6 79 VAL A O 1
ATOM 635 N N . THR A 1 80 ? 6.113 1.021 -17.558 1.00 91.75 80 THR A N 1
ATOM 636 C CA . THR A 1 80 ? 7.076 0.132 -18.223 1.00 91.75 80 THR A CA 1
ATOM 637 C C . THR A 1 80 ? 6.543 -0.314 -19.588 1.00 91.75 80 THR A C 1
ATOM 639 O O . THR A 1 80 ? 5.345 -0.241 -19.844 1.00 91.75 80 THR A O 1
ATOM 642 N N . LYS A 1 81 ? 7.415 -0.831 -20.465 1.00 90.50 81 LYS A N 1
ATOM 643 C CA . LYS A 1 81 ? 7.002 -1.360 -21.782 1.00 90.50 81 LYS A CA 1
ATOM 644 C C . LYS A 1 81 ? 5.936 -2.459 -21.686 1.00 90.50 81 LYS A C 1
ATOM 646 O O . LYS A 1 81 ? 5.124 -2.590 -22.590 1.00 90.50 81 LYS A O 1
ATOM 651 N N . ASP A 1 82 ? 5.923 -3.190 -20.574 1.00 91.81 82 ASP A N 1
ATOM 652 C CA . ASP A 1 82 ? 4.973 -4.270 -20.302 1.00 91.81 82 ASP A CA 1
ATOM 653 C C . ASP A 1 82 ? 3.703 -3.774 -19.570 1.00 91.81 82 ASP A C 1
ATOM 655 O O . ASP A 1 82 ? 2.942 -4.577 -19.041 1.00 91.81 82 ASP A O 1
ATOM 659 N N . GLY A 1 83 ? 3.487 -2.455 -19.467 1.00 93.31 83 GLY A N 1
ATOM 660 C CA . GLY A 1 83 ? 2.284 -1.856 -18.874 1.00 93.31 83 GLY A CA 1
ATOM 661 C C . GLY A 1 83 ? 2.291 -1.688 -17.347 1.00 93.31 83 GLY A C 1
ATOM 662 O O . GLY A 1 83 ? 1.344 -1.138 -16.792 1.00 93.31 83 GLY A O 1
ATOM 663 N N . PHE A 1 84 ? 3.348 -2.101 -16.638 1.00 94.56 84 PHE A N 1
ATOM 664 C CA . PHE A 1 84 ? 3.415 -1.954 -15.174 1.00 94.56 84 PHE A CA 1
ATOM 665 C C . PHE A 1 84 ? 3.710 -0.515 -14.737 1.00 94.56 84 PHE A C 1
ATOM 667 O O . PHE A 1 84 ? 4.559 0.150 -15.335 1.00 94.56 84 PHE A O 1
ATOM 674 N N . THR A 1 85 ? 3.072 -0.069 -13.652 1.00 94.25 85 THR A N 1
ATOM 675 C CA . THR A 1 85 ? 3.215 1.276 -13.072 1.00 94.25 85 THR A CA 1
ATOM 676 C C . THR A 1 85 ? 3.152 1.247 -11.538 1.00 94.25 85 THR A C 1
ATOM 678 O O . THR A 1 85 ? 2.594 0.320 -10.952 1.00 94.25 85 THR A O 1
ATOM 681 N N . THR A 1 86 ? 3.701 2.272 -10.882 1.00 94.25 86 THR A N 1
ATOM 682 C CA . THR A 1 86 ? 3.603 2.528 -9.432 1.00 94.25 86 THR A CA 1
ATOM 683 C C . THR A 1 86 ? 2.520 3.554 -9.076 1.00 94.25 86 THR A C 1
ATOM 685 O O . THR A 1 86 ? 2.311 3.854 -7.900 1.00 94.25 86 THR A O 1
ATOM 688 N N . ASN A 1 87 ? 1.757 4.043 -10.059 1.00 93.31 87 ASN A N 1
ATOM 689 C CA . ASN A 1 87 ? 0.749 5.093 -9.869 1.00 93.31 87 ASN A CA 1
ATOM 690 C C . ASN A 1 87 ? -0.272 4.781 -8.763 1.00 93.31 87 ASN A C 1
ATOM 692 O O . ASN A 1 87 ? -0.701 5.682 -8.044 1.00 93.31 87 ASN A O 1
ATOM 696 N N . ALA A 1 88 ? -0.664 3.513 -8.600 1.00 93.88 88 ALA A N 1
ATOM 697 C CA . ALA A 1 88 ? -1.622 3.117 -7.570 1.00 93.88 88 ALA A CA 1
ATOM 698 C C . ALA A 1 88 ? -1.099 3.414 -6.153 1.00 93.88 88 ALA A C 1
ATOM 700 O O . ALA A 1 88 ? -1.828 3.972 -5.329 1.00 93.88 88 ALA A O 1
ATOM 701 N N . VAL A 1 89 ? 0.171 3.089 -5.877 1.00 94.62 89 VAL A N 1
ATOM 702 C CA . VAL A 1 89 ? 0.771 3.303 -4.551 1.00 94.62 89 VAL A CA 1
ATOM 703 C C . VAL A 1 89 ? 1.088 4.775 -4.308 1.00 94.62 89 VAL A C 1
ATOM 705 O O . VAL A 1 89 ? 0.902 5.286 -3.204 1.00 94.62 89 VAL A O 1
ATOM 708 N N . GLU A 1 90 ? 1.461 5.506 -5.354 1.00 93.06 90 GLU A N 1
ATOM 709 C CA . GLU A 1 90 ? 1.640 6.958 -5.291 1.00 93.06 90 GLU A CA 1
ATOM 710 C C . GLU A 1 90 ? 0.322 7.684 -5.007 1.00 93.06 90 GLU A C 1
ATOM 712 O O . GLU A 1 90 ? 0.273 8.591 -4.170 1.00 93.06 90 GLU A O 1
ATOM 717 N N . ASN A 1 91 ? -0.769 7.250 -5.645 1.00 93.94 91 ASN A N 1
ATOM 718 C CA . ASN A 1 91 ? -2.106 7.771 -5.390 1.00 93.94 91 ASN A CA 1
ATOM 719 C C . ASN A 1 91 ? -2.539 7.521 -3.938 1.00 93.94 91 ASN A C 1
ATOM 721 O O . ASN A 1 91 ? -2.976 8.460 -3.266 1.00 93.94 91 ASN A O 1
ATOM 725 N N . PHE A 1 92 ? -2.335 6.301 -3.429 1.00 96.00 92 PHE A N 1
ATOM 726 C CA . PHE A 1 92 ? -2.593 5.961 -2.029 1.00 96.00 92 PHE A CA 1
ATOM 727 C C . PHE A 1 92 ? -1.857 6.915 -1.077 1.00 96.00 92 PHE A C 1
ATOM 729 O O . PHE A 1 92 ? -2.477 7.565 -0.229 1.00 96.00 92 PHE A O 1
ATOM 736 N N . PHE A 1 93 ? -0.544 7.092 -1.264 1.00 94.69 93 PHE A N 1
ATOM 737 C CA . PHE A 1 93 ? 0.241 7.989 -0.416 1.00 94.69 93 PHE A CA 1
ATOM 738 C C . PHE A 1 93 ? -0.123 9.469 -0.590 1.00 94.69 93 PH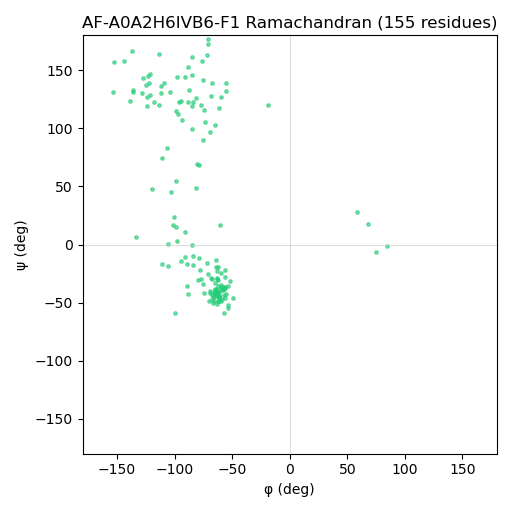E A C 1
ATOM 740 O O . PHE A 1 93 ? -0.004 10.239 0.363 1.00 94.69 93 PHE A O 1
ATOM 747 N N . SER A 1 94 ? -0.586 9.890 -1.768 1.00 94.38 94 SER A N 1
ATOM 748 C CA . SER A 1 94 ? -1.093 11.248 -1.996 1.00 94.38 94 SER A CA 1
ATOM 749 C C . SER A 1 94 ? -2.356 11.535 -1.174 1.00 94.38 94 SER A C 1
ATOM 751 O O . SER A 1 94 ? -2.487 12.610 -0.579 1.00 94.38 94 SER A O 1
ATOM 753 N N . ILE A 1 95 ? -3.285 10.577 -1.096 1.00 94.88 95 ILE A N 1
ATOM 754 C CA . ILE A 1 95 ? -4.488 10.689 -0.257 1.00 94.88 95 ILE A CA 1
ATOM 755 C C . ILE A 1 95 ? -4.103 10.663 1.225 1.00 94.88 95 ILE A C 1
ATOM 757 O O . ILE A 1 95 ? -4.519 11.551 1.971 1.00 94.88 95 ILE A O 1
ATOM 761 N N . PHE A 1 96 ? -3.247 9.720 1.627 1.00 93.69 96 PHE A N 1
ATOM 762 C CA . PHE A 1 96 ? -2.747 9.616 2.998 1.00 93.69 96 PHE A CA 1
ATOM 763 C C . PHE A 1 96 ? -2.131 10.938 3.478 1.00 93.69 96 PHE A C 1
ATOM 765 O O . PHE A 1 96 ? -2.584 11.521 4.460 1.00 93.69 96 PHE A O 1
ATOM 772 N N . LYS A 1 97 ? -1.155 11.485 2.738 1.00 91.19 97 LYS A N 1
ATOM 773 C CA . LYS A 1 97 ? -0.466 12.737 3.101 1.00 91.19 97 LYS A CA 1
ATOM 774 C C . LYS A 1 97 ? -1.422 13.927 3.215 1.00 91.19 97 LYS A C 1
ATOM 776 O O . LYS A 1 97 ? -1.231 14.772 4.087 1.00 91.19 97 LYS A O 1
ATOM 781 N N . ARG A 1 98 ? -2.448 14.012 2.358 1.00 93.94 98 ARG A N 1
ATOM 782 C CA . ARG A 1 98 ? -3.483 15.056 2.457 1.00 93.94 98 ARG A CA 1
ATOM 783 C C . ARG A 1 98 ? -4.345 14.880 3.701 1.00 93.94 98 ARG A C 1
ATOM 785 O O . ARG A 1 98 ? -4.573 15.855 4.411 1.00 93.94 98 ARG A O 1
ATOM 792 N N . GLY A 1 99 ? -4.753 13.652 4.006 1.00 91.69 99 GLY A N 1
ATOM 793 C CA . GLY A 1 99 ? -5.481 13.352 5.233 1.00 91.69 99 GLY A CA 1
ATOM 794 C C . GLY A 1 99 ? -4.679 13.697 6.487 1.00 91.69 99 GLY A C 1
ATOM 795 O O . GLY A 1 99 ? -5.233 14.300 7.400 1.00 91.69 99 GLY A O 1
ATOM 796 N N . MET A 1 100 ? -3.369 13.436 6.505 1.00 88.56 100 MET A N 1
ATOM 797 C CA . MET A 1 100 ? -2.506 13.827 7.629 1.00 88.56 100 MET A CA 1
ATOM 798 C C . MET A 1 100 ? -2.442 15.345 7.838 1.00 88.56 100 MET A C 1
ATOM 800 O O . MET A 1 100 ? -2.395 15.804 8.972 1.00 88.56 100 MET A O 1
ATOM 804 N N . ARG A 1 101 ? -2.472 16.136 6.758 1.00 89.19 101 ARG A N 1
ATOM 805 C CA . ARG A 1 101 ? -2.485 17.608 6.841 1.00 89.19 101 ARG A CA 1
ATOM 806 C C . ARG A 1 101 ? -3.856 18.183 7.208 1.00 89.19 101 ARG A C 1
ATOM 808 O O . ARG A 1 101 ? -3.915 19.265 7.779 1.00 89.19 101 ARG A O 1
ATOM 815 N N . GLY A 1 102 ? -4.943 17.511 6.833 1.00 88.81 102 GLY A N 1
ATOM 816 C CA . GLY A 1 102 ? -6.307 18.017 7.012 1.00 88.81 102 GLY A CA 1
ATOM 817 C C . GLY A 1 102 ? -7.026 17.437 8.226 1.00 88.81 102 GLY A C 1
ATOM 818 O O . GLY A 1 102 ? -7.445 18.172 9.108 1.00 88.81 102 GLY A O 1
ATOM 819 N N . VAL A 1 103 ? -7.172 16.113 8.264 1.00 88.00 103 VAL A N 1
ATOM 820 C CA . VAL A 1 103 ? -8.013 15.395 9.234 1.00 88.00 103 VAL A CA 1
ATOM 821 C C . VAL A 1 103 ? -7.240 15.063 10.512 1.00 88.00 103 VAL A C 1
ATOM 823 O O . VAL A 1 103 ? -7.754 15.246 11.610 1.00 88.00 103 VAL A O 1
ATOM 826 N N . TYR A 1 104 ? -5.988 14.612 10.393 1.00 85.56 104 TYR A N 1
ATOM 827 C CA . TYR A 1 104 ? -5.188 14.131 11.531 1.00 85.56 104 TYR A CA 1
ATOM 828 C C . TYR A 1 104 ? -4.137 15.150 11.991 1.00 85.56 104 TYR A C 1
ATOM 830 O O . TYR A 1 104 ? -2.991 14.788 12.230 1.00 85.56 104 TYR A O 1
ATOM 838 N N . GLN A 1 105 ? -4.498 16.428 12.126 1.00 80.69 105 GLN A N 1
ATOM 839 C CA . GLN A 1 105 ? -3.539 17.493 12.473 1.00 80.69 105 GLN A CA 1
ATOM 840 C C . GLN A 1 105 ? -2.888 17.319 13.859 1.00 80.69 105 GLN A C 1
ATOM 842 O O . GLN A 1 105 ? -1.742 17.718 14.058 1.00 80.69 105 GLN A O 1
ATOM 847 N N . HIS A 1 106 ? -3.589 16.683 14.803 1.00 78.56 106 HIS A N 1
ATOM 848 C CA . HIS A 1 106 ? -3.146 16.488 16.190 1.00 78.56 106 HIS A CA 1
ATOM 849 C C . HIS A 1 106 ? -3.023 15.007 16.567 1.00 78.56 106 HIS A C 1
ATOM 851 O O . HIS A 1 106 ? -3.537 14.568 17.595 1.00 78.56 106 HIS A O 1
ATOM 857 N N . PHE A 1 107 ? -2.368 14.204 15.728 1.00 74.19 107 PHE A N 1
ATOM 858 C CA . PHE A 1 107 ? -2.156 12.786 16.022 1.00 74.19 107 PHE A CA 1
ATOM 859 C C . PHE A 1 107 ? -0.759 12.518 16.608 1.00 74.19 107 PHE A C 1
ATOM 861 O O . PHE A 1 107 ? 0.234 13.132 16.224 1.00 74.19 107 PHE A O 1
ATOM 868 N N . SER A 1 108 ? -0.680 11.571 17.545 1.00 81.06 108 SER A N 1
ATOM 869 C CA . SER A 1 108 ? 0.590 11.031 18.051 1.00 81.06 108 SER A CA 1
ATOM 870 C C . SER A 1 108 ? 1.092 9.905 17.143 1.00 81.06 108 SER A C 1
ATOM 872 O O . SER A 1 108 ? 0.287 9.098 16.671 1.00 81.06 108 SER A O 1
ATOM 874 N N . GLU A 1 109 ? 2.415 9.776 16.984 1.00 78.62 109 GLU A N 1
ATOM 875 C CA . GLU A 1 109 ? 3.052 8.651 16.275 1.00 78.62 109 GLU A CA 1
ATOM 876 C C . GLU A 1 109 ? 2.566 7.284 16.791 1.00 78.62 109 GLU A C 1
ATOM 878 O O . GLU A 1 109 ? 2.409 6.348 16.009 1.00 78.62 109 GLU A O 1
ATOM 883 N N . ALA A 1 110 ? 2.216 7.181 18.081 1.00 81.75 110 ALA A N 1
ATOM 884 C CA . ALA A 1 110 ? 1.681 5.959 18.686 1.00 81.75 110 ALA A CA 1
ATOM 885 C C . ALA A 1 110 ? 0.420 5.416 17.980 1.00 81.75 110 ALA A C 1
ATOM 887 O O . ALA A 1 110 ? 0.101 4.231 18.088 1.00 81.75 110 ALA A O 1
ATOM 888 N N . HIS A 1 111 ? -0.295 6.267 17.239 1.00 83.81 111 HIS A N 1
ATOM 889 C CA . HIS A 1 111 ? -1.499 5.903 16.497 1.00 83.81 111 HIS A CA 1
ATOM 890 C C . HIS A 1 111 ? -1.282 5.797 14.983 1.00 83.81 111 HIS A C 1
ATOM 892 O O . HIS A 1 111 ? -2.224 5.445 14.275 1.00 83.81 111 HIS A O 1
ATOM 898 N N . LEU A 1 112 ? -0.064 6.020 14.475 1.00 87.81 112 LEU A N 1
ATOM 899 C CA . LEU A 1 112 ? 0.230 6.043 13.038 1.00 87.81 112 LEU A CA 1
ATOM 900 C C . LEU A 1 112 ? -0.212 4.758 12.325 1.00 87.81 112 LEU A C 1
ATOM 902 O O . LEU A 1 112 ? -0.849 4.825 11.278 1.00 87.81 112 LEU A O 1
ATOM 906 N N . GLN A 1 113 ? 0.033 3.589 12.927 1.00 89.19 113 GLN A N 1
ATOM 907 C CA . GLN A 1 113 ? -0.405 2.313 12.350 1.00 89.19 113 GLN A CA 1
ATOM 908 C C . GLN A 1 113 ? -1.936 2.190 12.289 1.00 89.19 113 GLN A C 1
ATOM 910 O O . GLN A 1 113 ? -2.467 1.598 11.355 1.00 89.19 113 GLN A O 1
ATOM 915 N N . ARG A 1 114 ? -2.665 2.770 13.253 1.00 89.50 114 ARG A N 1
ATOM 916 C CA . ARG A 1 114 ? -4.138 2.771 13.237 1.00 89.50 114 ARG A CA 1
ATOM 917 C C . ARG A 1 114 ? -4.672 3.661 12.121 1.00 89.50 114 ARG A C 1
ATOM 919 O O . ARG A 1 114 ? -5.610 3.259 11.444 1.00 89.50 114 ARG A O 1
ATOM 926 N N . CYS A 1 115 ? -4.046 4.820 11.906 1.00 90.44 115 CYS A N 1
ATOM 927 C CA . CYS A 1 115 ? -4.363 5.682 10.771 1.00 90.44 115 CYS A CA 1
ATOM 928 C C . CYS A 1 115 ? -4.122 4.939 9.452 1.00 90.44 115 CYS A C 1
ATOM 930 O O . CYS A 1 115 ? -5.013 4.899 8.616 1.00 90.44 115 CYS A O 1
ATOM 932 N N . LEU A 1 116 ? -2.966 4.286 9.282 1.00 93.12 116 LEU A N 1
ATOM 933 C CA . LEU A 1 116 ? -2.674 3.504 8.072 1.00 93.12 116 LEU A CA 1
ATOM 934 C C . LEU A 1 116 ? -3.731 2.428 7.806 1.00 93.12 116 LEU A C 1
ATOM 936 O O . LEU A 1 116 ? -4.243 2.367 6.695 1.00 93.12 116 LEU A O 1
ATOM 940 N N . HIS A 1 117 ? -4.136 1.667 8.829 1.00 93.38 117 HIS A N 1
ATOM 941 C CA . HIS A 1 117 ? -5.205 0.675 8.684 1.00 93.38 117 HIS A CA 1
ATOM 942 C C . HIS A 1 117 ? -6.540 1.287 8.234 1.00 93.38 117 HIS A C 1
ATOM 944 O O . HIS A 1 117 ? -7.279 0.655 7.481 1.00 93.38 117 HIS A O 1
ATOM 950 N N . GLU A 1 118 ? -6.870 2.504 8.675 1.00 93.06 118 GLU A N 1
ATOM 951 C CA . GLU A 1 118 ? -8.063 3.202 8.193 1.00 93.06 118 GLU A CA 1
ATOM 952 C C . GLU A 1 118 ? -7.942 3.549 6.702 1.00 93.06 118 GLU A C 1
ATOM 954 O O . GLU A 1 118 ? -8.874 3.312 5.933 1.00 93.06 118 GLU A O 1
ATOM 959 N N . PHE A 1 119 ? -6.790 4.067 6.264 1.00 95.00 119 PHE A N 1
ATOM 960 C CA . PHE A 1 119 ? -6.559 4.372 4.849 1.00 95.00 119 PHE A CA 1
ATOM 961 C C . PHE A 1 119 ? -6.545 3.115 3.975 1.00 95.00 119 PHE A C 1
ATOM 963 O O . PHE A 1 119 ? -7.126 3.140 2.890 1.00 95.00 119 PHE A O 1
ATOM 970 N N . ASP A 1 120 ? -5.961 2.016 4.451 1.00 95.69 120 ASP A N 1
ATOM 971 C CA . ASP A 1 120 ? -6.003 0.706 3.789 1.00 95.69 120 ASP A CA 1
ATOM 972 C C . ASP A 1 120 ? -7.438 0.223 3.599 1.00 95.69 120 ASP A C 1
ATOM 974 O O . ASP A 1 120 ? -7.829 -0.188 2.503 1.00 95.69 120 ASP A O 1
ATOM 978 N N . PHE A 1 121 ? -8.244 0.317 4.661 1.00 95.50 121 PHE A N 1
ATOM 979 C CA . PHE A 1 121 ? -9.655 -0.049 4.644 1.00 95.50 121 PHE A CA 1
ATOM 980 C C . PHE A 1 121 ? -10.432 0.809 3.639 1.00 95.50 121 PHE A C 1
ATOM 982 O O . PHE A 1 121 ? -11.139 0.280 2.781 1.00 95.50 121 PHE A O 1
ATOM 989 N N . ARG A 1 122 ? -10.256 2.134 3.687 1.00 94.56 122 ARG A N 1
ATOM 990 C CA . ARG A 1 122 ? -10.911 3.066 2.760 1.00 94.56 122 ARG A CA 1
ATOM 991 C C . ARG A 1 122 ? -10.501 2.823 1.315 1.00 94.56 122 ARG A C 1
ATOM 993 O O . ARG A 1 122 ? -11.357 2.876 0.440 1.00 94.56 122 ARG A O 1
ATOM 1000 N N . TYR A 1 123 ? -9.222 2.554 1.058 1.00 95.94 123 TYR A N 1
ATOM 1001 C CA . TYR A 1 123 ? -8.740 2.253 -0.286 1.00 95.94 123 TYR A CA 1
ATOM 1002 C C . TYR A 1 123 ? -9.334 0.942 -0.802 1.00 95.94 123 TYR A C 1
ATOM 1004 O O . TYR A 1 123 ? -9.878 0.909 -1.905 1.00 95.94 123 TYR A O 1
ATOM 1012 N N . THR A 1 124 ? -9.276 -0.117 0.005 1.00 96.50 124 THR A N 1
ATOM 1013 C CA . THR A 1 124 ? -9.760 -1.456 -0.356 1.00 96.50 124 THR A CA 1
ATOM 1014 C C . THR A 1 124 ? -11.261 -1.452 -0.652 1.00 96.50 124 THR A C 1
ATOM 1016 O O . THR A 1 124 ? -11.697 -1.987 -1.667 1.00 96.50 124 THR A O 1
ATOM 1019 N N . TYR A 1 125 ? -12.055 -0.765 0.173 1.00 95.94 125 TYR A N 1
ATOM 1020 C CA . TYR A 1 125 ? -13.517 -0.711 0.057 1.00 95.94 125 TYR A CA 1
ATOM 1021 C C . TYR A 1 125 ? -14.045 0.566 -0.613 1.00 95.94 125 TYR A C 1
ATOM 1023 O O . TYR A 1 125 ? -15.198 0.949 -0.410 1.00 95.94 125 TYR A O 1
ATOM 1031 N N . ARG A 1 126 ? -13.219 1.237 -1.427 1.00 94.19 126 ARG A N 1
ATOM 1032 C CA . ARG A 1 126 ? -13.594 2.478 -2.137 1.00 94.19 126 ARG A CA 1
ATOM 1033 C C . ARG A 1 126 ? -14.714 2.304 -3.169 1.00 94.19 126 ARG A C 1
ATOM 1035 O O . ARG A 1 126 ? -15.297 3.290 -3.5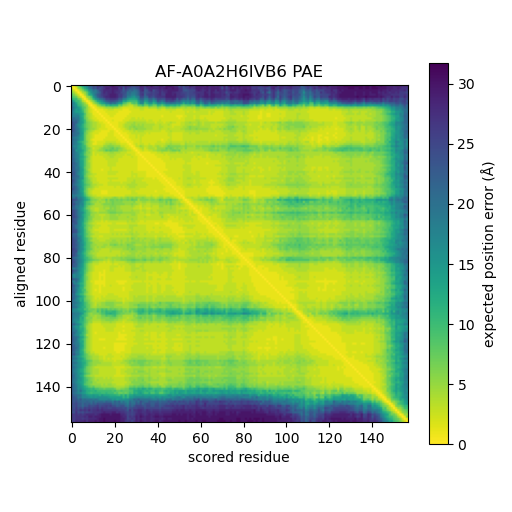92 1.00 94.19 126 ARG A O 1
ATOM 1042 N N . HIS A 1 127 ? -14.945 1.070 -3.610 1.00 93.50 127 HIS A N 1
ATOM 1043 C CA . HIS A 1 127 ? -15.940 0.712 -4.621 1.00 93.50 127 HIS A CA 1
ATOM 1044 C C . HIS A 1 127 ? -17.309 0.365 -4.019 1.00 93.50 127 HIS A C 1
ATOM 1046 O O . HIS A 1 127 ? -18.268 0.228 -4.767 1.00 93.50 127 HIS A O 1
ATOM 1052 N N . LEU A 1 128 ? -17.383 0.208 -2.694 1.00 95.94 128 LEU A N 1
ATOM 1053 C CA . LEU A 1 128 ? -18.621 -0.066 -1.969 1.00 95.94 128 LEU A CA 1
ATOM 1054 C C . LEU A 1 128 ? -19.320 1.237 -1.593 1.00 95.94 128 LEU A C 1
ATOM 1056 O O . LEU A 1 128 ? -18.645 2.249 -1.360 1.00 95.94 128 LEU A O 1
ATOM 1060 N N . ASP A 1 129 ? -20.641 1.192 -1.454 1.00 96.50 129 ASP A N 1
ATOM 1061 C CA . ASP A 1 129 ? -21.388 2.296 -0.854 1.00 96.50 129 ASP A CA 1
ATOM 1062 C C . ASP A 1 129 ? -21.145 2.396 0.668 1.00 96.50 129 ASP A C 1
ATOM 1064 O O . ASP A 1 129 ? -20.472 1.563 1.287 1.00 96.50 129 ASP A O 1
ATOM 1068 N N . ASP A 1 130 ? -21.653 3.457 1.297 1.00 94.75 130 ASP A N 1
ATOM 1069 C CA . ASP A 1 130 ? -21.423 3.691 2.726 1.00 94.75 130 ASP A CA 1
ATOM 1070 C C . ASP A 1 130 ? -22.130 2.665 3.629 1.00 94.75 130 ASP A C 1
ATOM 1072 O O . ASP A 1 130 ? -21.616 2.349 4.708 1.00 94.75 130 ASP A O 1
ATOM 1076 N N . THR A 1 131 ? -23.254 2.090 3.194 1.00 96.75 131 THR A N 1
ATOM 1077 C CA . THR A 1 131 ? -23.985 1.052 3.940 1.00 96.75 131 THR A CA 1
ATOM 1078 C C . THR A 1 131 ? -23.195 -0.250 3.939 1.00 96.75 131 THR A C 1
ATOM 1080 O O . THR A 1 131 ? -22.949 -0.845 4.991 1.00 96.75 131 THR A O 1
ATOM 1083 N N . GLU A 1 132 ? -22.727 -0.669 2.769 1.00 97.19 132 GLU A N 1
ATOM 1084 C CA . GLU A 1 132 ? -21.911 -1.860 2.567 1.00 97.19 132 GLU A CA 1
ATOM 1085 C C . GLU A 1 132 ? -20.573 -1.748 3.296 1.00 97.19 132 GLU A C 1
ATOM 1087 O O . GLU A 1 132 ? -20.152 -2.673 4.000 1.00 97.19 132 GLU A O 1
ATOM 1092 N N . ARG A 1 133 ? -19.917 -0.588 3.191 1.00 95.88 133 ARG A N 1
ATOM 1093 C CA . ARG A 1 133 ? -18.662 -0.313 3.895 1.00 95.88 133 ARG A CA 1
ATOM 1094 C C . ARG A 1 133 ? -18.858 -0.334 5.412 1.00 95.88 133 ARG A C 1
ATOM 1096 O O . ARG A 1 133 ? -18.015 -0.879 6.129 1.00 95.88 133 ARG A O 1
ATOM 1103 N N . THR A 1 134 ? -19.986 0.178 5.906 1.00 94.50 134 THR A N 1
ATOM 1104 C CA . THR A 1 134 ? -20.352 0.104 7.329 1.00 94.50 134 THR A CA 1
ATOM 1105 C C . THR A 1 134 ? -20.603 -1.338 7.774 1.00 94.50 134 THR A C 1
ATOM 1107 O O . THR A 1 134 ? -20.079 -1.782 8.797 1.00 94.50 134 THR A O 1
ATOM 1110 N N . ALA A 1 135 ? -21.332 -2.129 6.9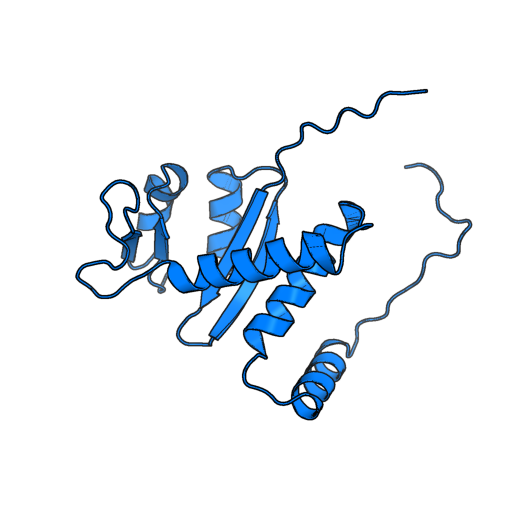87 1.00 96.44 135 ALA A N 1
ATOM 1111 C CA . ALA A 1 135 ? -21.503 -3.549 7.281 1.00 96.44 135 ALA A CA 1
ATOM 1112 C C . ALA A 1 135 ? -20.147 -4.274 7.3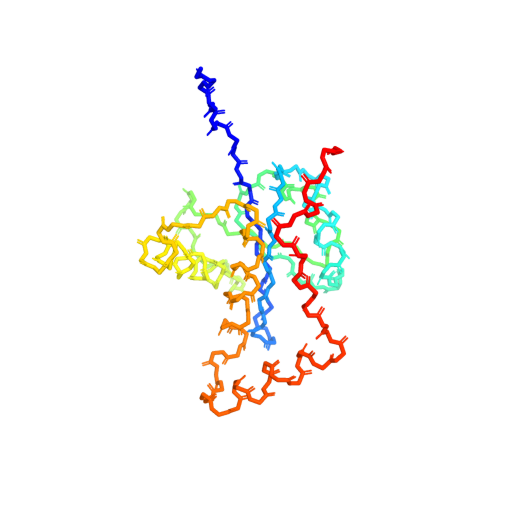32 1.00 96.44 135 ALA A C 1
ATOM 1114 O O . ALA A 1 135 ? -19.915 -5.119 8.201 1.00 96.44 135 ALA A O 1
ATOM 1115 N N . GLN A 1 136 ? -19.221 -3.911 6.444 1.00 95.38 136 GLN A N 1
ATOM 1116 C CA . GLN A 1 136 ? -17.909 -4.534 6.384 1.00 95.38 136 GLN A CA 1
ATOM 1117 C C . GLN A 1 136 ? -17.024 -4.203 7.588 1.00 95.38 136 GLN A C 1
ATOM 1119 O O . GLN A 1 136 ? -16.384 -5.110 8.128 1.00 95.38 136 GLN A O 1
ATOM 1124 N N . ILE A 1 137 ? -17.012 -2.951 8.062 1.00 92.44 137 ILE A N 1
ATOM 1125 C CA . ILE A 1 137 ? -16.255 -2.608 9.276 1.00 92.44 137 ILE A CA 1
ATOM 1126 C C . ILE A 1 137 ? -16.830 -3.322 10.507 1.00 92.44 137 ILE A C 1
ATOM 1128 O O . ILE A 1 137 ? -16.066 -3.836 11.325 1.00 92.44 137 ILE A O 1
ATOM 1132 N N . ILE A 1 138 ? -18.160 -3.454 10.598 1.00 93.06 138 ILE A N 1
ATOM 1133 C CA . ILE A 1 138 ? -18.824 -4.192 11.682 1.00 93.06 138 ILE A CA 1
ATOM 1134 C C . ILE A 1 138 ? -18.405 -5.665 11.651 1.00 93.06 138 ILE A C 1
ATOM 1136 O O . ILE A 1 138 ? -17.959 -6.192 12.672 1.00 93.06 138 ILE A O 1
ATOM 1140 N N . ARG A 1 139 ? -18.444 -6.321 10.485 1.00 93.19 139 ARG A N 1
ATOM 1141 C CA . ARG A 1 139 ? -17.977 -7.713 10.343 1.00 93.19 139 ARG A CA 1
ATOM 1142 C C . ARG A 1 139 ? -16.520 -7.877 10.770 1.00 93.19 139 ARG A C 1
ATOM 1144 O O . ARG A 1 139 ? -16.199 -8.812 11.495 1.00 93.19 139 ARG A O 1
ATOM 1151 N N . GLN A 1 140 ? -15.640 -6.955 10.379 1.00 90.50 140 GLN A N 1
ATOM 1152 C CA . GLN A 1 140 ? -14.221 -7.001 10.755 1.00 90.50 140 GLN A CA 1
ATOM 1153 C C . GLN A 1 140 ? -13.947 -6.667 12.225 1.00 90.50 140 GLN A C 1
ATOM 1155 O O . GLN A 1 140 ? -12.842 -6.935 12.715 1.00 90.50 140 GLN A O 1
ATOM 1160 N N . SER A 1 141 ? -14.914 -6.062 12.916 1.00 89.06 141 SER A N 1
ATOM 1161 C CA . SER A 1 141 ? -14.851 -5.778 14.350 1.00 89.06 141 SER A CA 1
ATOM 1162 C C . SER A 1 141 ? -15.269 -6.971 15.215 1.00 89.06 141 SER A C 1
ATOM 1164 O O . SER A 1 141 ? -14.922 -7.015 16.394 1.00 89.06 141 SER A O 1
ATOM 1166 N N . ALA A 1 142 ? -15.961 -7.963 14.641 1.00 90.44 142 ALA A N 1
ATOM 1167 C CA . ALA A 1 142 ? -16.414 -9.141 15.369 1.00 90.44 142 ALA A CA 1
ATOM 1168 C C . ALA A 1 142 ? -15.241 -9.857 16.064 1.00 90.44 142 ALA A C 1
ATOM 1170 O O . ALA A 1 142 ? -14.177 -10.070 15.482 1.00 90.44 142 ALA A O 1
ATOM 1171 N N . GLY A 1 143 ? -15.422 -10.186 17.345 1.00 86.00 143 GLY A N 1
ATOM 1172 C CA . GLY A 1 143 ? -14.394 -10.815 18.184 1.00 86.00 143 GLY A CA 1
ATOM 1173 C C . GLY A 1 143 ? -13.273 -9.880 18.659 1.00 86.00 143 GLY A C 1
ATOM 1174 O O . GLY A 1 143 ? -12.471 -10.282 19.501 1.00 86.00 143 GLY A O 1
ATOM 1175 N N . LYS A 1 144 ? -13.215 -8.626 18.189 1.00 83.75 144 LYS A N 1
ATOM 1176 C CA . LYS A 1 144 ? -12.249 -7.624 18.661 1.00 83.75 144 LYS A CA 1
ATOM 1177 C C . LYS A 1 144 ? -12.898 -6.757 19.733 1.00 83.75 144 LYS A C 1
ATOM 1179 O O . LYS A 1 144 ? -13.903 -6.095 19.492 1.00 83.75 144 LYS A O 1
ATOM 1184 N N . ARG A 1 145 ? -12.297 -6.711 20.923 1.00 78.44 145 ARG A N 1
ATOM 1185 C CA . ARG A 1 145 ? -12.744 -5.845 22.020 1.00 78.44 145 ARG A CA 1
ATOM 1186 C C . ARG A 1 145 ? -11.687 -4.790 22.307 1.00 78.44 145 ARG A C 1
ATOM 1188 O O . ARG A 1 145 ? -10.563 -5.121 22.671 1.00 78.44 145 ARG A O 1
ATOM 1195 N N . LEU A 1 146 ? -12.051 -3.515 22.176 1.00 71.06 146 LEU A N 1
ATOM 1196 C CA . LEU A 1 146 ? -11.220 -2.425 22.679 1.00 71.06 146 LEU A CA 1
ATOM 1197 C C . LEU A 1 146 ? -11.340 -2.396 24.203 1.00 71.06 146 LEU A C 1
ATOM 1199 O O . LEU A 1 146 ? -12.355 -1.980 24.756 1.00 71.06 146 LEU A O 1
ATOM 1203 N N . THR A 1 147 ? -10.304 -2.852 24.898 1.00 70.38 147 THR A N 1
ATOM 1204 C CA . THR A 1 147 ? -10.174 -2.614 26.334 1.00 70.38 147 THR A CA 1
ATOM 1205 C C . THR A 1 147 ? -9.533 -1.247 26.519 1.00 70.38 147 THR A C 1
ATOM 1207 O O . THR A 1 147 ? -8.316 -1.103 26.382 1.00 70.38 147 THR A O 1
ATOM 1210 N N . CYS A 1 148 ? -10.333 -0.220 26.806 1.00 59.06 148 CYS A N 1
ATOM 1211 C CA . CYS A 1 148 ? -9.769 1.026 27.312 1.00 59.06 148 CYS A CA 1
ATOM 1212 C C . CYS A 1 148 ? -9.075 0.714 28.641 1.00 59.06 148 CYS A C 1
ATOM 1214 O O . CYS A 1 148 ? -9.713 0.263 29.594 1.00 59.06 148 CYS A O 1
ATOM 1216 N N . ARG A 1 149 ? -7.757 0.927 28.703 1.00 58.69 149 ARG A N 1
ATOM 1217 C CA . ARG A 1 149 ? -7.028 0.914 29.973 1.00 58.69 149 ARG A CA 1
ATOM 1218 C C . ARG A 1 149 ? -7.654 2.006 30.843 1.00 58.69 149 ARG A C 1
ATOM 1220 O O . ARG A 1 149 ? -7.786 3.139 30.380 1.00 58.69 149 ARG A O 1
ATOM 1227 N N . ARG A 1 150 ? -8.075 1.677 32.070 1.00 58.41 150 ARG A N 1
ATOM 1228 C CA . ARG A 1 150 ? -8.561 2.695 33.016 1.00 58.41 150 ARG A CA 1
ATOM 1229 C C . ARG A 1 150 ? -7.476 3.761 33.175 1.00 58.41 150 ARG A C 1
ATOM 1231 O O . ARG A 1 150 ? -6.297 3.422 33.283 1.00 58.41 150 ARG A O 1
ATOM 1238 N N . THR A 1 151 ? -7.881 5.024 33.225 1.00 56.78 151 THR A N 1
ATOM 1239 C CA . THR A 1 151 ? -7.056 6.248 33.251 1.00 56.78 151 THR A CA 1
ATOM 1240 C C . THR A 1 151 ? -6.090 6.390 34.447 1.00 56.78 151 THR A C 1
ATOM 1242 O O . THR A 1 151 ? -5.557 7.467 34.666 1.00 56.78 151 THR A O 1
ATOM 1245 N N . GLY A 1 152 ? -5.795 5.315 35.189 1.00 58.88 152 GLY A N 1
ATOM 1246 C CA . GLY A 1 152 ? -4.845 5.285 36.311 1.00 58.88 152 GLY A CA 1
ATOM 1247 C C . GLY A 1 152 ? -3.861 4.103 36.319 1.00 58.88 152 GLY A C 1
ATOM 1248 O O . GLY A 1 152 ? -3.127 3.950 37.284 1.00 58.88 152 GLY A O 1
ATOM 1249 N N . GLN A 1 153 ? -3.826 3.255 35.281 1.00 54.47 153 GLN A N 1
ATOM 1250 C CA . GLN A 1 153 ? -2.918 2.089 35.205 1.00 54.47 153 GLN A CA 1
ATOM 1251 C C . GLN A 1 153 ? -1.678 2.302 34.314 1.00 54.47 153 GLN A C 1
ATOM 1253 O O . GLN A 1 153 ? -1.028 1.338 33.909 1.00 54.47 153 GLN A O 1
ATOM 1258 N N . ALA A 1 154 ? -1.333 3.548 33.982 1.00 46.84 154 ALA A N 1
ATOM 1259 C CA . ALA A 1 154 ? -0.051 3.856 33.347 1.00 46.84 154 ALA A CA 1
ATOM 1260 C C . ALA A 1 154 ? 1.064 3.867 34.409 1.00 46.84 154 ALA A C 1
ATOM 1262 O O . ALA A 1 154 ? 1.589 4.915 34.768 1.00 46.84 154 ALA A O 1
ATOM 1263 N N . SER A 1 155 ? 1.386 2.698 34.960 1.00 41.56 155 SER A N 1
ATOM 1264 C CA . SER A 1 155 ? 2.572 2.500 35.790 1.00 41.56 155 SER A CA 1
ATOM 1265 C C . SER A 1 155 ? 3.751 2.122 34.895 1.00 41.56 155 SER A C 1
ATOM 1267 O O . SER A 1 155 ? 3.661 1.158 34.135 1.00 41.56 155 SER A O 1
ATOM 1269 N N . TYR A 1 156 ? 4.805 2.932 34.993 1.00 43.50 156 TYR A N 1
ATOM 1270 C CA . TYR A 1 156 ? 6.169 2.746 34.501 1.00 43.50 156 TYR A CA 1
ATOM 1271 C C . TYR A 1 156 ? 6.549 1.289 34.187 1.00 43.50 156 TYR A C 1
ATOM 1273 O O . TYR A 1 156 ? 6.564 0.444 35.082 1.00 43.50 156 TYR A O 1
ATOM 1281 N N . ALA A 1 157 ? 6.903 1.038 32.928 1.00 33.28 157 ALA A N 1
ATOM 1282 C CA . ALA A 1 157 ? 7.743 -0.070 32.486 1.00 33.28 157 ALA A CA 1
ATOM 1283 C C . ALA A 1 157 ? 8.527 0.388 31.252 1.00 33.28 157 ALA A C 1
ATOM 1285 O O . ALA A 1 157 ? 7.885 0.990 30.357 1.00 33.28 157 ALA A O 1
#

Nearest PDB structures (foldseek):
  2b4j-assembly1_A  TM=6.180E-01  e=4.542E-02  Human immunodeficiency virus 1
  6w0u-assembly1_A-2  TM=5.573E-01  e=5.523E-02  Human immunodeficiency virus 1
  1k6y-assembly1_B  TM=5.749E-01  e=1.290E-01  Human immunodeficiency virus 1
  3vqc-assembly1_B  TM=5.429E-01  e=1.675E-01  Human immunodeficiency virus 1
  6vrg-assembly2_D  TM=5.129E-01  e=3.013E-01  Human immunodeficiency virus 1

Radius of gyration: 18.54 Å; Cα contacts (8 Å, |Δi|>4): 140; chains: 1; bounding box: 42×37×58 Å

Solvent-accessible surface area (backbone atoms only — not comparable to full-atom values): 9755 Å² total; per-residue (Å²): 136,84,83,83,80,81,88,71,72,77,29,77,47,74,51,70,42,81,90,78,46,38,44,48,51,43,73,38,83,55,84,42,61,65,55,51,46,56,52,46,66,75,75,43,66,51,80,39,71,46,73,42,63,79,52,75,66,47,70,78,52,32,79,69,27,67,37,59,47,66,30,40,63,94,76,76,33,69,57,37,98,88,70,50,60,58,61,68,59,54,50,52,52,52,52,50,56,49,40,46,70,67,75,46,70,88,67,59,76,93,45,47,55,59,53,35,50,51,53,20,49,51,56,42,44,62,87,48,56,72,66,56,44,50,53,48,54,53,62,72,40,61,97,64,77,88,77,77,76,63,100,79,70,87,69,91,128

Mean predicted aligned error: 7.68 Å